Protein AF-A0A833HB29-F1 (afdb_monomer_lite)

Sequence (117 aa):
MKVRPETLAALEWPSLVALFADEARTDLGAAHFAALAPAADADELGRRRAGFEEAARLGTDGPLVPAFGESFAPLLARLESARPPLAGPEILALARLLTAGGEAIARVRGAEPPCPE

Foldseek 3Di:
DDDDPVNCVVVVVLVVLQVVLVVDLAVVSSVVSSPDDPDPDPVSVVVVVLVVVLLVLLCPVHHLAHRDPDHCPVVVVCVVVVPVPDDPVSVVSVVVRVVSVVSSVVSQCPDVVHRDD

Radius of gyration: 17.23 Å; chains: 1; bounding box: 43×35×40 Å

Structure (mmCIF, N/CA/C/O backbone):
data_AF-A0A833HB29-F1
#
_entry.id   AF-A0A833HB29-F1
#
loop_
_atom_site.group_PDB
_atom_site.id
_atom_site.type_symbol
_atom_site.label_atom_id
_atom_site.label_alt_id
_atom_site.label_comp_id
_atom_site.label_asym_id
_atom_site.label_entity_id
_atom_site.label_seq_id
_atom_site.pdbx_PDB_ins_code
_atom_site.Cartn_x
_atom_site.Cartn_y
_atom_site.Cartn_z
_atom_site.occupancy
_atom_site.B_iso_or_equiv
_atom_site.auth_seq_id
_atom_site.auth_comp_id
_atom_site.auth_asym_id
_atom_site.auth_atom_id
_atom_site.pdbx_PDB_model_num
ATOM 1 N N . MET A 1 1 ? 9.523 -2.726 -21.525 1.00 59.94 1 MET A N 1
ATOM 2 C CA . MET A 1 1 ? 9.779 -4.079 -22.078 1.00 59.94 1 MET A CA 1
ATOM 3 C C . MET A 1 1 ? 8.459 -4.824 -22.013 1.00 59.94 1 MET A C 1
ATOM 5 O O . MET A 1 1 ? 7.971 -5.021 -20.913 1.00 59.94 1 MET A O 1
ATOM 9 N N . LYS A 1 2 ? 7.830 -5.181 -23.139 1.00 71.12 2 LYS A N 1
ATOM 10 C CA . LYS A 1 2 ? 6.533 -5.877 -23.085 1.00 71.12 2 LYS A CA 1
ATOM 11 C C . LYS A 1 2 ? 6.751 -7.345 -22.720 1.00 71.12 2 LYS A C 1
ATOM 13 O O . LYS A 1 2 ? 7.229 -8.118 -23.548 1.00 71.12 2 LYS A O 1
ATOM 18 N N . VAL A 1 3 ? 6.422 -7.713 -21.483 1.00 82.31 3 VAL A N 1
ATOM 19 C CA . VAL A 1 3 ? 6.386 -9.116 -21.059 1.00 82.31 3 VAL A CA 1
ATOM 20 C C . VAL A 1 3 ? 5.173 -9.765 -21.714 1.00 82.31 3 VAL A C 1
ATOM 22 O O . VAL A 1 3 ? 4.058 -9.255 -21.611 1.00 82.31 3 VAL A O 1
ATOM 25 N N . ARG A 1 4 ? 5.398 -10.856 -22.446 1.00 89.56 4 ARG A N 1
ATOM 26 C CA . ARG A 1 4 ? 4.315 -11.566 -23.128 1.00 89.56 4 ARG A CA 1
ATOM 27 C C . ARG A 1 4 ? 3.471 -12.355 -22.114 1.00 89.56 4 ARG A C 1
ATOM 29 O O . ARG A 1 4 ? 4.039 -12.830 -21.126 1.00 89.56 4 ARG A O 1
ATOM 36 N N . PRO A 1 5 ? 2.159 -12.544 -22.342 1.00 88.88 5 PRO A N 1
ATOM 37 C CA . PRO A 1 5 ? 1.300 -13.306 -21.432 1.00 88.88 5 PRO A CA 1
ATOM 38 C C . PRO A 1 5 ? 1.811 -14.724 -21.150 1.00 88.88 5 PRO A C 1
ATOM 40 O O . PRO A 1 5 ? 1.743 -15.189 -20.016 1.00 88.88 5 PRO A O 1
ATOM 43 N N . GLU A 1 6 ? 2.403 -15.387 -22.145 1.00 93.19 6 GLU A N 1
ATOM 44 C CA . GLU A 1 6 ? 2.958 -16.738 -22.004 1.00 93.19 6 GLU A CA 1
ATOM 45 C C . GLU A 1 6 ? 4.166 -16.753 -21.062 1.00 93.19 6 GLU A C 1
ATOM 47 O O . GLU A 1 6 ? 4.373 -17.711 -20.325 1.00 93.19 6 GLU A O 1
ATOM 52 N N . THR A 1 7 ? 4.949 -15.669 -21.047 1.00 92.06 7 THR A N 1
ATOM 53 C CA . THR A 1 7 ? 6.057 -15.502 -20.102 1.00 92.06 7 THR A CA 1
ATOM 54 C C . THR A 1 7 ? 5.538 -15.335 -18.676 1.00 92.06 7 THR A C 1
ATOM 56 O O . THR A 1 7 ? 6.107 -15.920 -17.764 1.00 92.06 7 THR A O 1
ATOM 59 N N . LEU A 1 8 ? 4.443 -14.596 -18.471 1.00 92.25 8 LEU A N 1
ATOM 60 C CA . LEU A 1 8 ? 3.833 -14.458 -17.142 1.00 92.25 8 LEU A CA 1
ATOM 61 C C . LEU A 1 8 ? 3.236 -15.771 -16.642 1.00 92.25 8 LEU A C 1
ATOM 63 O O . LEU A 1 8 ? 3.387 -16.092 -15.467 1.00 92.25 8 LEU A O 1
ATOM 67 N N . ALA A 1 9 ? 2.608 -16.540 -17.532 1.00 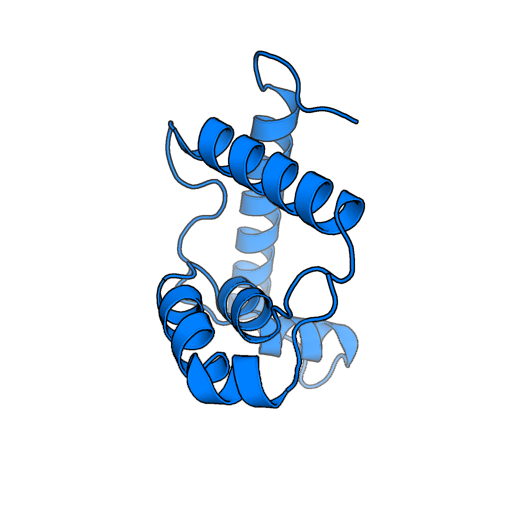92.06 9 ALA A N 1
ATOM 68 C CA . ALA A 1 9 ? 2.107 -17.869 -17.204 1.00 92.06 9 ALA A CA 1
ATOM 69 C C . ALA A 1 9 ? 3.250 -18.828 -16.836 1.00 92.06 9 ALA A C 1
ATOM 71 O O . ALA A 1 9 ? 3.164 -19.511 -15.823 1.00 92.06 9 ALA A O 1
ATOM 72 N N . ALA A 1 10 ? 4.342 -18.835 -17.609 1.00 94.50 10 ALA A N 1
ATOM 73 C CA . ALA A 1 10 ? 5.501 -19.691 -17.347 1.00 94.50 10 ALA A CA 1
ATOM 74 C C . ALA A 1 10 ? 6.243 -19.335 -16.046 1.00 94.50 10 ALA A C 1
ATOM 76 O O . ALA A 1 10 ? 6.867 -20.202 -15.444 1.00 94.50 10 ALA A O 1
ATOM 77 N N . LEU A 1 11 ? 6.185 -18.069 -15.625 1.00 92.12 11 LEU A N 1
ATOM 78 C CA . LEU A 1 11 ? 6.730 -17.597 -14.348 1.00 92.12 11 LEU A CA 1
ATOM 79 C C . LEU A 1 11 ? 5.756 -17.765 -13.176 1.00 92.12 11 LEU A C 1
ATOM 81 O O . LEU A 1 11 ? 6.080 -17.335 -12.073 1.00 92.12 11 LEU A O 1
ATOM 85 N N . GLU A 1 12 ? 4.560 -18.309 -13.420 1.00 94.88 12 GLU A N 1
ATOM 86 C CA . GLU A 1 12 ? 3.474 -18.369 -12.439 1.00 94.88 12 GLU A CA 1
ATOM 87 C C . GLU A 1 12 ? 3.246 -17.016 -11.749 1.00 94.88 12 GLU A C 1
ATOM 89 O O . GLU A 1 12 ? 3.110 -16.926 -10.530 1.00 94.88 12 GLU A O 1
ATOM 94 N N . TRP A 1 13 ? 3.225 -15.935 -12.539 1.00 93.00 13 TRP A N 1
ATOM 95 C CA . TRP A 1 13 ? 3.235 -14.565 -12.021 1.00 93.00 13 TRP A CA 1
ATOM 96 C C . TRP A 1 13 ? 2.205 -14.299 -10.909 1.00 93.00 13 TRP A C 1
ATOM 98 O O . TRP A 1 13 ? 2.603 -13.730 -9.894 1.00 93.00 13 TRP A O 1
ATOM 108 N N . PRO A 1 14 ? 0.926 -14.729 -11.023 1.00 91.81 14 PRO A N 1
ATOM 109 C CA . PRO A 1 14 ? -0.048 -14.555 -9.944 1.00 91.81 14 PRO A CA 1
ATOM 110 C C . PRO A 1 14 ? 0.381 -15.212 -8.624 1.00 91.81 14 PRO A C 1
ATOM 112 O O . PRO A 1 14 ? 0.218 -14.615 -7.565 1.00 91.81 14 PRO A O 1
ATOM 115 N N . SER A 1 15 ? 0.964 -16.411 -8.683 1.00 93.56 15 SER A N 1
ATOM 116 C CA . SER A 1 15 ? 1.478 -17.119 -7.506 1.00 93.56 15 SER A CA 1
ATOM 117 C C . SER A 1 15 ? 2.682 -16.390 -6.915 1.00 93.56 15 SER A C 1
ATOM 119 O O . SER A 1 15 ? 2.769 -16.226 -5.702 1.00 93.56 15 SER A O 1
ATOM 121 N N . LEU A 1 16 ? 3.583 -15.893 -7.768 1.00 91.94 16 LEU A N 1
ATOM 122 C CA . LEU A 1 16 ? 4.751 -15.132 -7.332 1.00 91.94 16 LEU A CA 1
ATOM 123 C C . LEU A 1 16 ? 4.349 -13.854 -6.585 1.00 91.94 16 LEU A C 1
ATOM 125 O O . LEU A 1 16 ? 4.872 -13.594 -5.506 1.00 91.94 16 LEU A O 1
ATOM 129 N N . VAL A 1 17 ? 3.418 -13.060 -7.125 1.00 93.88 17 VAL A N 1
ATOM 130 C CA . VAL A 1 17 ? 2.971 -11.828 -6.449 1.00 93.88 17 VAL A CA 1
ATOM 131 C C . VAL A 1 17 ? 2.158 -12.118 -5.190 1.00 93.88 17 VAL A C 1
ATOM 133 O O . VAL A 1 17 ? 2.242 -11.345 -4.239 1.00 93.88 17 VAL A O 1
ATOM 136 N N . ALA A 1 18 ? 1.430 -13.239 -5.142 1.00 93.75 18 ALA A N 1
ATOM 137 C CA . ALA A 1 18 ? 0.705 -13.661 -3.948 1.00 93.75 18 ALA A CA 1
ATOM 138 C C . ALA A 1 18 ? 1.646 -13.948 -2.766 1.00 93.75 18 ALA A C 1
ATOM 140 O O . ALA A 1 18 ? 1.318 -13.576 -1.644 1.00 93.75 18 ALA A O 1
ATOM 141 N N . LEU A 1 19 ? 2.834 -14.519 -3.014 1.00 94.12 19 LEU A N 1
ATOM 142 C CA . LEU A 1 19 ? 3.845 -14.720 -1.967 1.00 94.12 19 LEU A CA 1
ATOM 143 C C . LEU A 1 19 ? 4.286 -13.394 -1.334 1.00 94.12 19 LEU A C 1
ATOM 145 O O . LEU A 1 19 ? 4.409 -13.301 -0.120 1.00 94.12 19 LEU A O 1
ATOM 149 N N . PHE A 1 20 ? 4.487 -12.347 -2.137 1.00 91.12 20 PHE A N 1
ATOM 150 C CA . PHE A 1 20 ? 4.844 -11.026 -1.606 1.00 91.12 20 PHE A CA 1
ATOM 151 C C . PHE A 1 20 ? 3.658 -10.305 -0.959 1.00 91.12 20 PHE A C 1
ATOM 153 O O . PHE A 1 20 ? 3.849 -9.531 -0.024 1.00 91.12 20 PHE A O 1
ATOM 160 N N . ALA A 1 21 ? 2.440 -10.545 -1.447 1.00 93.88 21 ALA A N 1
ATOM 161 C CA . ALA A 1 21 ? 1.232 -9.999 -0.843 1.00 93.88 21 ALA A CA 1
ATOM 162 C C . ALA A 1 21 ? 0.994 -10.551 0.573 1.00 93.88 21 ALA A C 1
ATOM 164 O O . ALA A 1 21 ? 0.516 -9.804 1.421 1.00 93.88 21 ALA A O 1
ATOM 165 N N . ASP A 1 22 ? 1.362 -11.809 0.840 1.00 92.06 22 ASP A N 1
ATOM 166 C CA . ASP A 1 22 ? 1.249 -12.436 2.169 1.00 92.06 22 ASP A CA 1
ATOM 167 C C . ASP A 1 22 ? 2.194 -11.803 3.208 1.00 92.06 22 ASP A C 1
ATOM 169 O O . ASP A 1 22 ? 1.871 -11.701 4.387 1.00 92.06 22 ASP A O 1
ATOM 173 N N . GLU A 1 23 ? 3.330 -11.268 2.754 1.00 90.94 23 GLU A N 1
ATOM 174 C CA . GLU A 1 23 ? 4.288 -10.532 3.593 1.00 90.94 23 GLU A CA 1
ATOM 175 C C . GLU A 1 23 ? 3.863 -9.075 3.863 1.00 90.94 23 GLU A C 1
ATOM 177 O O . GLU A 1 23 ? 4.525 -8.333 4.603 1.00 90.94 23 GLU A O 1
ATOM 182 N N . ALA A 1 24 ? 2.768 -8.612 3.254 1.00 91.88 24 ALA A N 1
ATOM 183 C CA . ALA A 1 24 ? 2.304 -7.250 3.449 1.00 91.88 24 ALA A CA 1
ATOM 184 C C . ALA A 1 24 ? 1.737 -7.050 4.862 1.00 91.88 24 ALA A C 1
ATOM 186 O O . ALA A 1 24 ? 0.933 -7.819 5.376 1.00 91.88 24 ALA A O 1
ATOM 187 N N . ARG A 1 25 ? 2.099 -5.925 5.483 1.00 91.56 25 ARG A N 1
ATOM 188 C CA . ARG A 1 25 ? 1.669 -5.576 6.850 1.00 91.56 25 ARG A CA 1
ATOM 189 C C . ARG A 1 25 ? 0.206 -5.138 6.965 1.00 91.56 25 ARG A C 1
ATOM 191 O O . ARG A 1 25 ? -0.284 -4.958 8.080 1.00 91.56 25 ARG A O 1
ATOM 198 N N . THR A 1 26 ? -0.459 -4.913 5.834 1.00 93.12 26 THR A N 1
ATOM 199 C CA . THR A 1 26 ? -1.861 -4.492 5.739 1.00 93.12 26 THR A CA 1
ATOM 200 C C . THR A 1 26 ? -2.535 -5.164 4.553 1.00 93.12 26 THR A C 1
ATOM 202 O O . THR A 1 26 ? -1.890 -5.465 3.548 1.00 93.12 26 THR A O 1
ATOM 205 N N . ASP A 1 27 ? -3.855 -5.320 4.630 1.00 94.50 27 ASP A N 1
ATOM 206 C CA . ASP A 1 27 ? -4.681 -5.814 3.525 1.00 94.50 27 ASP A CA 1
ATOM 207 C C . ASP A 1 27 ? -4.635 -4.890 2.296 1.00 94.50 27 ASP A C 1
ATOM 209 O O . ASP A 1 27 ? -4.660 -5.361 1.161 1.00 94.50 27 ASP A O 1
ATOM 213 N N . LEU A 1 28 ? -4.490 -3.578 2.505 1.00 93.31 28 LEU A N 1
ATOM 214 C CA . LEU A 1 28 ? -4.266 -2.607 1.428 1.00 93.31 28 LEU A CA 1
ATOM 215 C C . LEU A 1 28 ? -2.924 -2.829 0.718 1.00 93.31 28 LEU A C 1
ATOM 217 O O . LEU A 1 28 ? -2.858 -2.772 -0.510 1.00 93.31 28 LEU A O 1
ATOM 221 N N . GLY A 1 29 ? -1.859 -3.104 1.478 1.00 92.88 29 GLY A N 1
ATOM 222 C CA . GLY A 1 29 ? -0.552 -3.454 0.926 1.00 92.88 29 GLY A CA 1
ATOM 223 C C . GLY A 1 29 ? -0.604 -4.774 0.158 1.00 92.88 29 GLY A C 1
ATOM 224 O O . GLY A 1 29 ? -0.121 -4.838 -0.971 1.00 92.88 29 GLY A O 1
ATOM 225 N N . ALA A 1 30 ? -1.262 -5.792 0.720 1.00 94.62 30 ALA A N 1
ATOM 226 C CA . ALA A 1 30 ? -1.453 -7.086 0.068 1.00 94.62 3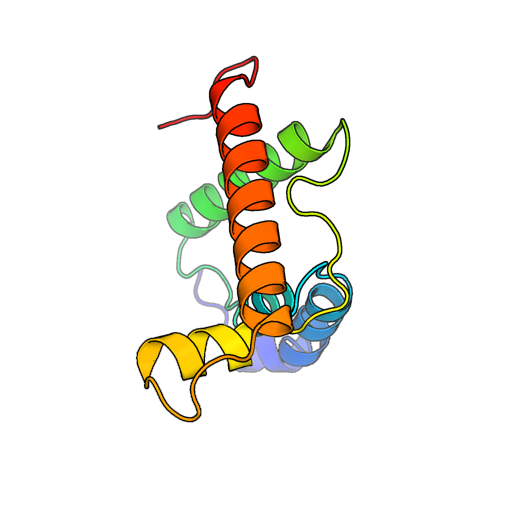0 ALA A CA 1
ATOM 227 C C . ALA A 1 30 ? -2.193 -6.931 -1.269 1.00 94.62 30 ALA A C 1
ATOM 229 O O . ALA A 1 30 ? -1.745 -7.441 -2.295 1.00 94.62 30 ALA A O 1
ATOM 230 N N . ALA A 1 31 ? -3.282 -6.155 -1.284 1.00 93.75 31 ALA A N 1
ATOM 231 C CA . ALA A 1 31 ? -4.034 -5.857 -2.499 1.00 93.75 31 ALA A CA 1
ATOM 232 C C . ALA A 1 31 ? -3.186 -5.109 -3.542 1.00 93.75 31 ALA A C 1
ATOM 234 O O . ALA A 1 31 ? -3.270 -5.414 -4.732 1.00 93.75 31 ALA A O 1
ATOM 235 N N . HIS A 1 32 ? -2.338 -4.168 -3.109 1.00 92.56 32 HIS A N 1
ATOM 236 C CA . HIS A 1 32 ? -1.415 -3.471 -4.004 1.00 92.56 32 HIS A CA 1
ATOM 237 C C . HIS A 1 32 ? -0.414 -4.436 -4.656 1.00 92.56 32 HIS A C 1
ATOM 239 O O . HIS A 1 32 ? -0.257 -4.407 -5.875 1.00 92.56 32 HIS A O 1
ATOM 245 N N . PHE A 1 33 ? 0.213 -5.323 -3.873 1.00 92.38 33 PHE A N 1
ATOM 246 C CA . PHE A 1 33 ? 1.133 -6.340 -4.393 1.00 92.38 33 PHE A CA 1
ATOM 247 C C . PHE A 1 33 ? 0.437 -7.324 -5.337 1.00 92.38 33 PHE A C 1
ATOM 249 O O . PHE A 1 33 ? 0.954 -7.598 -6.417 1.00 92.38 33 PHE A O 1
ATOM 256 N N . ALA A 1 34 ? -0.759 -7.799 -4.983 1.00 92.56 34 ALA A N 1
ATOM 257 C CA . ALA A 1 34 ? -1.536 -8.713 -5.818 1.00 92.56 34 ALA A CA 1
ATOM 258 C C . ALA A 1 34 ? -1.923 -8.098 -7.177 1.00 92.56 34 ALA A C 1
ATOM 260 O O . ALA A 1 34 ? -2.055 -8.812 -8.170 1.00 92.56 34 ALA A O 1
ATOM 261 N N . ALA A 1 35 ? -2.078 -6.773 -7.237 1.00 91.62 35 ALA A N 1
ATOM 262 C CA . ALA A 1 35 ? -2.376 -6.037 -8.461 1.00 91.62 35 ALA A CA 1
ATOM 263 C C . ALA A 1 35 ? -1.126 -5.661 -9.284 1.00 91.62 35 ALA A C 1
ATOM 265 O O . ALA A 1 35 ? -1.263 -5.051 -10.349 1.00 91.62 35 ALA A O 1
ATOM 266 N N . LEU A 1 36 ? 0.091 -5.996 -8.830 1.00 91.31 36 LEU A N 1
ATOM 267 C CA . LEU A 1 36 ? 1.311 -5.643 -9.553 1.00 91.31 36 LEU A CA 1
ATOM 268 C C . LEU A 1 36 ? 1.385 -6.359 -10.904 1.00 91.31 36 LEU A C 1
ATOM 270 O O . LEU A 1 36 ? 1.498 -7.581 -11.006 1.00 91.31 36 LEU A O 1
ATOM 274 N N . ALA A 1 37 ? 1.428 -5.553 -11.960 1.00 90.94 37 ALA A N 1
ATOM 275 C CA . ALA A 1 37 ? 1.845 -5.972 -13.288 1.00 90.94 37 ALA A CA 1
ATOM 276 C C . ALA A 1 37 ? 3.321 -5.601 -13.522 1.00 90.94 37 ALA A C 1
ATOM 278 O O . ALA A 1 37 ? 3.810 -4.636 -12.916 1.00 90.94 37 ALA A O 1
ATOM 279 N N . PRO A 1 38 ? 4.039 -6.299 -14.421 1.00 90.94 38 PRO A N 1
ATOM 280 C CA . PRO A 1 38 ? 5.351 -5.852 -14.881 1.00 90.94 38 PRO A CA 1
ATOM 281 C C . PRO A 1 38 ? 5.318 -4.397 -15.363 1.00 90.94 38 PRO A C 1
ATOM 283 O O . PRO A 1 38 ? 4.326 -3.959 -15.945 1.00 90.94 38 PRO A O 1
ATOM 286 N N . ALA A 1 39 ? 6.409 -3.660 -15.151 1.00 92.06 39 ALA A N 1
ATOM 287 C CA . ALA A 1 39 ? 6.536 -2.295 -15.658 1.00 92.06 39 ALA A CA 1
ATOM 288 C C . ALA A 1 39 ? 6.421 -2.264 -17.195 1.00 92.06 39 ALA A C 1
ATOM 290 O O . ALA A 1 39 ? 7.023 -3.085 -17.897 1.00 92.06 39 ALA A O 1
ATOM 291 N N . ALA A 1 40 ? 5.666 -1.303 -17.721 1.00 91.19 40 ALA A N 1
ATOM 292 C CA . ALA A 1 40 ? 5.421 -1.129 -19.146 1.00 91.19 40 ALA A CA 1
ATOM 293 C C . ALA A 1 40 ? 6.709 -0.755 -19.900 1.00 91.19 40 ALA A C 1
ATOM 295 O O . ALA A 1 40 ? 7.000 -1.281 -20.986 1.00 91.19 40 ALA A O 1
ATOM 296 N N . ASP A 1 41 ? 7.534 0.097 -19.293 1.00 92.19 41 ASP A N 1
ATOM 297 C CA . ASP A 1 41 ? 8.767 0.631 -19.865 1.00 92.19 41 ASP A CA 1
ATOM 298 C C . ASP A 1 41 ? 9.891 0.797 -18.824 1.00 92.19 41 ASP A C 1
ATOM 300 O O . ASP A 1 41 ? 9.755 0.444 -17.651 1.00 92.19 41 ASP A O 1
ATOM 304 N N . ALA A 1 42 ? 11.057 1.229 -19.308 1.00 93.31 42 ALA A N 1
ATOM 305 C CA . ALA A 1 42 ? 12.246 1.399 -18.482 1.00 93.31 42 ALA A CA 1
ATOM 306 C C . ALA A 1 42 ? 12.100 2.562 -17.490 1.00 93.31 42 ALA A C 1
ATOM 308 O O . ALA A 1 42 ? 12.628 2.470 -16.383 1.00 93.31 42 ALA A O 1
ATOM 309 N N . ASP A 1 43 ? 11.355 3.608 -17.850 1.00 94.50 43 ASP A N 1
ATOM 310 C CA . ASP A 1 43 ? 11.162 4.779 -16.996 1.00 94.50 43 ASP A CA 1
ATOM 311 C C . ASP A 1 43 ? 10.246 4.437 -15.821 1.00 94.50 43 ASP A C 1
ATOM 313 O O . ASP A 1 43 ? 10.516 4.807 -14.680 1.00 94.50 43 ASP A O 1
ATOM 317 N N . GLU A 1 44 ? 9.178 3.679 -16.069 1.00 94.19 44 GLU A N 1
ATOM 318 C CA . GLU A 1 44 ? 8.321 3.141 -15.022 1.00 94.19 44 GLU A CA 1
ATOM 319 C C . GLU A 1 44 ? 9.091 2.200 -14.096 1.00 94.19 44 GLU A C 1
ATOM 321 O O . GLU A 1 44 ? 8.973 2.318 -12.875 1.00 94.19 44 GLU A O 1
ATOM 326 N N . LEU A 1 45 ? 9.903 1.296 -14.652 1.00 93.75 45 LEU A N 1
ATOM 327 C CA . LEU A 1 45 ? 10.760 0.431 -13.845 1.00 93.75 45 LEU A CA 1
ATOM 328 C C . LEU A 1 45 ? 11.716 1.260 -12.977 1.00 93.75 45 LEU A C 1
ATOM 330 O O . LEU A 1 45 ? 11.858 0.971 -11.791 1.00 93.75 45 LEU A O 1
ATOM 334 N N . GLY A 1 46 ? 12.324 2.300 -13.551 1.00 95.38 46 GLY A N 1
ATOM 335 C CA . GLY A 1 46 ? 13.193 3.236 -12.845 1.00 95.38 46 GLY A CA 1
ATOM 336 C C . GLY A 1 46 ? 12.481 3.927 -11.683 1.00 95.38 46 GLY A C 1
ATOM 337 O O . GLY A 1 46 ? 12.983 3.892 -10.563 1.00 95.38 46 GLY A O 1
ATOM 338 N N . ARG A 1 47 ? 11.273 4.467 -11.906 1.00 94.25 47 ARG A N 1
ATOM 339 C CA . ARG A 1 47 ? 10.463 5.107 -10.851 1.00 94.25 47 ARG A CA 1
ATOM 340 C C . ARG A 1 47 ? 10.095 4.137 -9.732 1.00 94.25 47 ARG A C 1
ATOM 342 O O . ARG A 1 47 ? 10.263 4.464 -8.561 1.00 94.25 47 ARG A O 1
ATOM 349 N N . ARG A 1 48 ? 9.619 2.934 -10.077 1.00 93.81 48 ARG A N 1
ATOM 350 C CA . ARG A 1 48 ? 9.256 1.908 -9.083 1.00 93.81 48 ARG A CA 1
ATOM 351 C C . ARG A 1 48 ? 10.471 1.468 -8.267 1.00 93.81 48 ARG A C 1
ATOM 353 O O . ARG A 1 48 ? 10.368 1.324 -7.053 1.00 93.81 48 ARG A O 1
ATOM 360 N N . ARG A 1 49 ? 11.620 1.286 -8.923 1.00 94.75 49 ARG A N 1
ATOM 361 C CA . ARG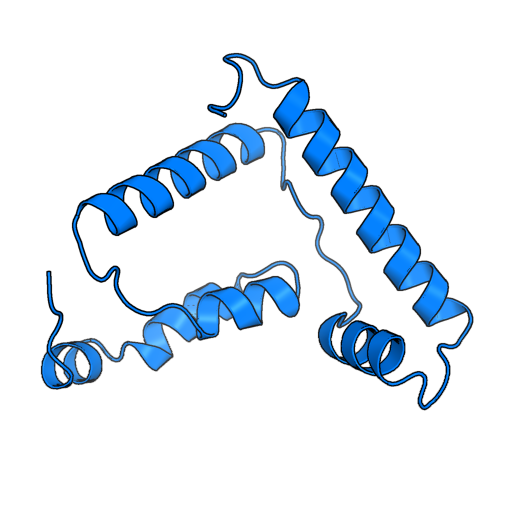 A 1 49 ? 12.877 0.916 -8.268 1.00 94.75 49 ARG A CA 1
ATOM 362 C C . ARG A 1 49 ? 13.364 2.004 -7.317 1.00 94.75 49 ARG A C 1
ATOM 364 O O . ARG A 1 49 ? 13.661 1.682 -6.176 1.00 94.75 49 ARG A O 1
ATOM 371 N N . ALA A 1 50 ? 13.377 3.261 -7.757 1.00 94.12 50 ALA A N 1
ATOM 372 C CA . ALA A 1 50 ? 13.742 4.389 -6.906 1.00 94.12 50 ALA A CA 1
ATOM 373 C C . ALA A 1 50 ? 12.822 4.478 -5.677 1.00 94.12 50 ALA A C 1
ATOM 375 O O . ALA A 1 50 ? 13.307 4.596 -4.558 1.00 94.12 50 ALA A O 1
ATOM 376 N N . GLY A 1 51 ? 11.504 4.323 -5.862 1.00 92.19 51 GLY A N 1
ATOM 377 C CA . GLY A 1 51 ? 10.551 4.294 -4.749 1.00 92.19 51 GLY A CA 1
ATOM 378 C C . GLY A 1 51 ? 10.790 3.139 -3.768 1.00 92.19 51 GLY A C 1
ATOM 379 O O . GLY A 1 51 ? 10.687 3.333 -2.560 1.00 92.19 51 GLY A O 1
ATOM 380 N N . PHE A 1 52 ? 11.149 1.950 -4.261 1.00 91.00 52 PHE A N 1
ATOM 381 C CA . PHE A 1 52 ? 11.503 0.815 -3.404 1.00 91.00 52 PHE A CA 1
ATOM 382 C C . PHE A 1 52 ? 12.813 1.042 -2.642 1.00 91.00 52 PHE A C 1
ATOM 384 O O . PHE A 1 52 ? 12.862 0.792 -1.442 1.00 91.00 52 PHE A O 1
ATOM 391 N N . GLU A 1 53 ? 13.864 1.508 -3.318 1.00 93.75 53 GLU A N 1
ATOM 392 C CA . GLU A 1 53 ? 15.163 1.800 -2.697 1.00 93.75 53 GLU A CA 1
ATOM 393 C C . GLU A 1 53 ? 15.011 2.865 -1.603 1.00 93.75 53 GLU A C 1
ATOM 395 O O . GLU A 1 53 ? 15.567 2.726 -0.513 1.00 93.75 53 GLU A O 1
ATOM 400 N N . GLU A 1 54 ? 14.168 3.865 -1.853 1.00 92.56 54 GLU A N 1
ATOM 401 C CA . GLU A 1 54 ? 13.824 4.901 -0.888 1.00 92.56 54 GLU A CA 1
ATOM 402 C C . GLU A 1 54 ? 13.034 4.342 0.308 1.00 92.56 54 GLU A C 1
ATOM 404 O O . GLU A 1 54 ? 13.400 4.559 1.462 1.00 92.56 54 GLU A O 1
ATOM 409 N N . ALA A 1 55 ? 11.998 3.535 0.061 1.00 90.69 55 ALA A N 1
ATOM 410 C CA . ALA A 1 55 ? 11.242 2.880 1.128 1.00 90.69 55 ALA A CA 1
ATOM 411 C C . ALA A 1 55 ? 12.114 1.929 1.969 1.00 90.69 55 ALA A C 1
ATOM 413 O O . ALA A 1 55 ? 11.957 1.869 3.189 1.00 90.69 55 ALA A O 1
ATOM 414 N N . ALA A 1 56 ? 13.050 1.213 1.339 1.00 91.19 56 ALA A N 1
ATOM 415 C CA . ALA A 1 56 ? 14.001 0.338 2.018 1.00 91.19 56 ALA A CA 1
ATOM 416 C C . ALA A 1 56 ? 14.952 1.139 2.917 1.00 91.19 56 ALA A C 1
ATOM 418 O O . ALA A 1 56 ? 15.155 0.773 4.074 1.00 91.19 56 ALA A O 1
ATOM 419 N N . ARG A 1 57 ? 15.469 2.270 2.421 1.00 93.31 57 ARG A N 1
ATOM 420 C CA . ARG A 1 57 ? 16.309 3.197 3.190 1.00 93.31 57 ARG A CA 1
ATOM 421 C C . ARG A 1 57 ? 15.571 3.757 4.405 1.00 93.31 57 ARG A C 1
ATOM 423 O O . ARG A 1 57 ? 16.102 3.730 5.513 1.00 93.31 57 ARG A O 1
ATOM 430 N N . LEU A 1 58 ? 14.338 4.220 4.230 1.00 92.12 58 LEU A N 1
ATOM 431 C CA . LEU A 1 58 ? 13.530 4.758 5.330 1.00 92.12 58 LEU A CA 1
ATOM 432 C C . LEU A 1 58 ? 13.050 3.677 6.312 1.00 92.12 58 LEU A C 1
ATOM 434 O O . LEU A 1 58 ? 12.686 3.986 7.447 1.00 92.12 58 LEU A O 1
ATOM 438 N N . GLY A 1 59 ? 13.042 2.416 5.875 1.00 89.88 59 GLY A N 1
ATOM 439 C CA . GLY A 1 59 ? 12.693 1.249 6.678 1.00 89.88 59 GLY A CA 1
ATOM 440 C C . GLY A 1 59 ? 13.815 0.734 7.587 1.00 89.88 59 GLY A C 1
ATOM 441 O O . GLY A 1 59 ? 13.574 -0.195 8.358 1.00 89.88 59 GLY A O 1
ATOM 442 N N . THR A 1 60 ? 15.025 1.303 7.511 1.00 89.44 60 THR A N 1
ATOM 443 C CA . THR A 1 60 ? 16.203 0.810 8.255 1.00 89.44 60 THR A CA 1
ATOM 444 C C . THR A 1 60 ? 16.002 0.870 9.773 1.00 89.44 60 THR A C 1
ATOM 446 O O . THR A 1 60 ? 16.372 -0.065 10.479 1.00 89.44 60 THR A O 1
ATOM 449 N N . ASP A 1 61 ? 15.331 1.914 10.266 1.00 85.50 61 ASP A N 1
ATOM 450 C CA . ASP A 1 61 ? 15.023 2.106 11.694 1.00 85.50 61 ASP A CA 1
ATOM 451 C C . ASP A 1 61 ? 13.707 1.433 12.124 1.00 85.50 61 ASP A C 1
ATOM 453 O O . ASP A 1 61 ? 13.186 1.660 13.218 1.00 85.50 61 ASP A O 1
ATOM 457 N N . GLY A 1 62 ? 13.142 0.605 11.246 1.00 89.50 62 GLY A N 1
ATOM 458 C CA . GLY A 1 62 ? 11.880 -0.083 11.448 1.00 89.50 62 GLY A CA 1
ATOM 459 C C . GLY A 1 62 ? 10.851 0.233 10.363 1.00 89.50 62 GLY A C 1
ATOM 460 O O . GLY A 1 62 ? 11.024 1.134 9.541 1.00 89.50 62 GLY A O 1
ATOM 461 N N . PRO A 1 63 ? 9.739 -0.516 10.350 1.00 89.00 63 PRO A N 1
ATOM 462 C CA . PRO A 1 63 ? 8.742 -0.413 9.296 1.00 89.00 63 PRO A CA 1
ATOM 463 C C . PRO A 1 63 ? 8.126 0.992 9.222 1.00 89.00 63 PRO A C 1
ATOM 465 O O . PRO A 1 63 ? 7.834 1.620 10.243 1.00 89.00 63 PRO A O 1
ATOM 468 N N . LEU A 1 64 ? 7.891 1.467 7.995 1.00 87.88 64 LEU A N 1
ATOM 469 C CA . LEU A 1 64 ? 7.163 2.715 7.731 1.00 87.88 64 LEU A CA 1
ATOM 470 C C . LEU A 1 64 ? 5.686 2.621 8.112 1.00 87.88 64 LEU A C 1
ATOM 472 O O . LEU A 1 64 ? 5.097 3.591 8.575 1.00 87.88 64 LEU A O 1
ATOM 476 N N . VAL A 1 65 ? 5.098 1.444 7.908 1.00 88.69 65 VAL A N 1
ATOM 477 C CA . VAL A 1 65 ? 3.706 1.149 8.235 1.00 88.69 65 VAL A CA 1
ATOM 478 C C . VAL A 1 65 ? 3.708 -0.002 9.240 1.00 88.69 65 VAL A C 1
ATOM 480 O O . VAL A 1 65 ? 4.278 -1.057 8.941 1.00 88.69 65 VAL A O 1
ATOM 483 N N . PRO A 1 66 ? 3.123 0.164 10.437 1.00 90.06 66 PRO A N 1
ATOM 484 C CA . PRO A 1 66 ? 3.045 -0.919 11.406 1.00 90.06 66 PRO A CA 1
ATOM 485 C C . PRO A 1 66 ? 2.124 -2.036 10.900 1.00 90.06 66 PRO A C 1
ATOM 487 O O . PRO A 1 66 ? 1.331 -1.846 9.981 1.00 90.06 66 PRO A O 1
ATOM 490 N N . ALA A 1 67 ? 2.235 -3.218 11.506 1.00 90.50 67 ALA A N 1
ATOM 491 C CA . ALA A 1 67 ? 1.236 -4.258 11.289 1.00 90.50 67 ALA A CA 1
ATOM 492 C C . ALA A 1 67 ? -0.056 -3.873 12.018 1.00 90.50 67 ALA A C 1
ATOM 494 O O . ALA A 1 67 ? -0.013 -3.423 13.168 1.00 90.50 67 ALA A O 1
ATOM 495 N N . PHE A 1 68 ? -1.188 -4.067 11.353 1.00 89.25 68 PHE A N 1
ATOM 496 C CA . PHE A 1 68 ? -2.511 -3.865 11.933 1.00 89.25 68 PHE A CA 1
ATOM 497 C C . PHE A 1 68 ? -3.229 -5.210 12.042 1.00 89.25 68 PHE A C 1
ATOM 499 O O . PHE A 1 68 ? -2.995 -6.109 11.239 1.00 89.25 68 PHE A O 1
ATOM 506 N N . GLY A 1 69 ? -4.081 -5.361 13.057 1.00 86.44 69 GLY A N 1
ATOM 507 C CA . GLY A 1 69 ? -4.934 -6.550 13.191 1.00 86.44 69 GLY A CA 1
ATOM 508 C C . GLY A 1 69 ? -6.245 -6.412 12.413 1.00 86.44 69 GLY A C 1
ATOM 509 O O . GLY A 1 69 ? -7.009 -7.365 12.293 1.00 86.44 69 GLY A O 1
ATOM 510 N N . GLU A 1 70 ? -6.521 -5.207 11.924 1.00 90.88 70 GLU A N 1
ATOM 511 C CA . GLU A 1 70 ? -7.741 -4.805 11.252 1.00 90.88 70 GLU A CA 1
ATOM 512 C C . GLU A 1 70 ? -7.564 -4.804 9.724 1.00 90.88 70 GLU A C 1
ATOM 514 O O . GLU A 1 70 ? -6.524 -4.402 9.206 1.00 90.88 70 GLU A O 1
ATOM 519 N N . SER A 1 71 ? -8.608 -5.208 8.993 1.00 93.25 71 SER A N 1
ATOM 520 C CA . SER A 1 71 ? -8.685 -5.050 7.534 1.00 93.25 71 SER A CA 1
ATOM 521 C C . SER A 1 71 ? -9.308 -3.694 7.206 1.00 93.25 71 SER A C 1
ATOM 523 O O . SER A 1 71 ? -10.433 -3.403 7.619 1.00 93.25 71 SER A O 1
ATOM 525 N N . PHE A 1 72 ? -8.578 -2.849 6.480 1.00 94.81 72 PHE A N 1
ATOM 526 C CA . PHE A 1 72 ? -8.995 -1.485 6.170 1.00 94.81 72 PHE A CA 1
ATOM 527 C C . PHE A 1 72 ? -9.769 -1.359 4.864 1.00 94.81 72 PHE A C 1
ATOM 529 O O . PHE A 1 72 ? -10.602 -0.459 4.763 1.00 94.81 72 PHE A O 1
ATOM 536 N N . ALA A 1 73 ? -9.559 -2.238 3.880 1.00 93.62 73 ALA A N 1
ATOM 537 C CA . ALA A 1 73 ? -10.251 -2.149 2.593 1.00 93.62 73 ALA A CA 1
ATOM 538 C C . ALA A 1 73 ? -11.790 -2.135 2.739 1.00 93.62 73 ALA A C 1
ATOM 540 O O . ALA A 1 73 ? -12.433 -1.254 2.161 1.00 93.62 73 ALA A O 1
ATOM 541 N N . PRO A 1 74 ? -12.413 -2.999 3.570 1.00 93.69 74 PRO A N 1
ATOM 542 C CA . PRO A 1 74 ? -13.857 -2.951 3.800 1.00 93.69 74 PRO A CA 1
ATOM 543 C C . PRO A 1 74 ? -14.307 -1.680 4.533 1.00 93.69 74 PRO A C 1
ATOM 545 O O . PRO A 1 74 ? -15.411 -1.188 4.294 1.00 93.69 74 PRO A O 1
ATOM 548 N N . LEU A 1 75 ? -13.470 -1.140 5.426 1.00 94.81 75 LEU A N 1
ATOM 549 C CA . LEU A 1 75 ? -13.773 0.088 6.165 1.00 94.81 75 LEU A CA 1
ATOM 550 C C . LEU A 1 75 ? -13.749 1.308 5.242 1.00 94.81 75 LEU A C 1
ATOM 552 O O . LEU A 1 75 ? -14.647 2.143 5.327 1.00 94.81 75 LEU A O 1
ATOM 556 N N . LEU A 1 76 ? -12.776 1.381 4.329 1.00 93.44 76 LEU A N 1
ATOM 557 C CA . LEU A 1 76 ? -12.689 2.436 3.319 1.00 93.44 76 LEU A CA 1
ATOM 558 C C . LEU A 1 76 ? -13.884 2.390 2.357 1.00 93.44 76 LEU A C 1
ATOM 560 O O . LEU A 1 76 ? -14.542 3.408 2.162 1.00 93.44 76 LEU A O 1
ATOM 564 N N . ALA A 1 77 ? -14.258 1.207 1.858 1.00 93.31 77 ALA A N 1
ATOM 565 C CA . ALA A 1 77 ? -15.440 1.055 1.001 1.00 93.31 77 ALA A CA 1
ATOM 566 C C . ALA A 1 77 ? -16.747 1.481 1.707 1.00 93.31 77 ALA A C 1
ATOM 568 O O . ALA A 1 77 ? -17.657 2.057 1.100 1.00 93.31 77 ALA A O 1
ATOM 569 N N . ARG A 1 78 ? -16.857 1.227 3.017 1.00 94.88 78 ARG A N 1
ATOM 570 C CA . ARG A 1 78 ? -17.993 1.682 3.838 1.00 94.88 78 ARG A CA 1
ATOM 571 C C . ARG A 1 78 ? -17.961 3.174 4.129 1.00 94.88 78 ARG A C 1
ATOM 573 O O . ARG A 1 78 ? -19.025 3.782 4.209 1.00 94.88 78 ARG A O 1
ATOM 580 N N . LEU A 1 79 ? -16.776 3.759 4.274 1.00 92.75 79 LEU A N 1
ATOM 581 C CA . LEU A 1 79 ? -16.614 5.201 4.427 1.00 92.75 79 LEU A CA 1
ATOM 582 C C . LEU A 1 79 ? -17.091 5.934 3.164 1.00 92.75 79 LEU A C 1
ATOM 584 O O . LEU A 1 79 ? -17.834 6.904 3.275 1.00 92.75 79 LEU A O 1
ATOM 588 N N . GLU A 1 80 ? -16.740 5.426 1.979 1.00 93.12 80 GLU A N 1
ATOM 589 C CA . GLU A 1 80 ? -17.167 5.981 0.685 1.00 93.12 80 GLU A CA 1
ATOM 590 C C . GLU A 1 80 ? -18.673 5.827 0.439 1.00 93.12 80 GLU A C 1
ATOM 592 O O . GLU A 1 80 ? -19.343 6.765 0.008 1.00 93.12 80 GLU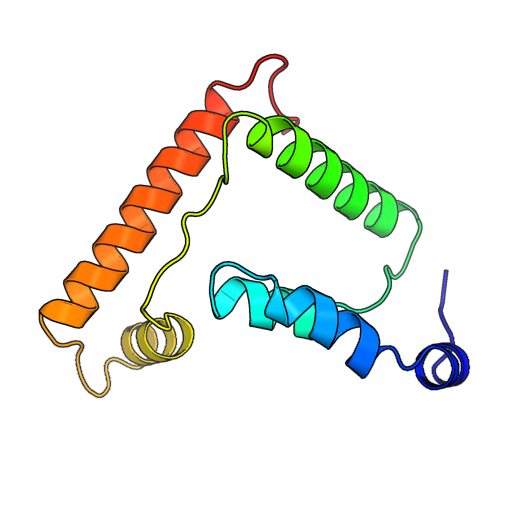 A O 1
ATOM 597 N N . SER A 1 81 ? -19.230 4.648 0.727 1.00 93.81 81 SER A N 1
ATOM 598 C CA . SER A 1 81 ? -20.655 4.359 0.503 1.00 93.81 81 SER A CA 1
ATOM 599 C C . SER A 1 81 ? -21.581 4.860 1.619 1.00 93.81 81 SER A C 1
ATOM 601 O O . SER A 1 81 ? -22.805 4.857 1.455 1.00 93.81 81 SER A O 1
ATOM 603 N N . ALA A 1 82 ? -21.016 5.251 2.766 1.00 89.50 82 ALA A N 1
ATOM 604 C CA . ALA A 1 82 ? -21.706 5.570 4.016 1.00 89.50 82 ALA A CA 1
ATOM 605 C C . ALA A 1 82 ? -22.661 4.465 4.527 1.00 89.50 82 ALA A C 1
ATOM 607 O O . ALA A 1 82 ? -23.573 4.749 5.314 1.00 89.50 82 ALA A O 1
ATOM 608 N N . ARG A 1 83 ? -22.507 3.204 4.077 1.00 90.44 83 ARG A N 1
ATOM 609 C CA . ARG A 1 83 ? -23.440 2.103 4.385 1.00 90.44 83 ARG A CA 1
ATOM 610 C C . ARG A 1 83 ? -22.749 0.734 4.540 1.00 90.44 83 ARG A C 1
ATOM 612 O O . ARG A 1 83 ? -22.096 0.285 3.606 1.00 90.44 83 ARG A O 1
ATOM 619 N N . PRO A 1 84 ? -22.983 0.006 5.653 1.00 91.12 84 PRO A N 1
ATOM 620 C CA . PRO A 1 84 ? -23.515 0.514 6.920 1.00 91.12 84 PRO A CA 1
ATOM 621 C C . PRO A 1 84 ? -22.529 1.514 7.552 1.00 91.12 84 PRO A C 1
ATOM 623 O O . PRO A 1 84 ? -21.324 1.413 7.292 1.00 91.12 84 PRO A O 1
ATOM 626 N N . PRO A 1 85 ? -23.005 2.459 8.387 1.00 92.88 85 PRO A N 1
ATOM 627 C CA . PRO A 1 85 ? -22.131 3.419 9.055 1.00 92.88 85 PRO A CA 1
ATOM 628 C C . PRO A 1 85 ? -21.075 2.701 9.896 1.00 92.88 85 PRO A C 1
ATOM 630 O O . PRO A 1 85 ? -21.300 1.585 10.370 1.00 92.88 85 PRO A O 1
ATOM 633 N N . LEU A 1 86 ? -19.916 3.334 10.059 1.00 94.88 86 LEU A N 1
ATOM 634 C CA . LEU A 1 86 ? -18.826 2.791 10.863 1.00 94.88 86 LEU A CA 1
ATOM 635 C C . LEU A 1 86 ? -19.178 2.822 12.354 1.00 94.88 86 LEU A C 1
ATOM 637 O O . LEU A 1 86 ? -19.722 3.805 12.860 1.00 94.88 86 LEU A O 1
ATOM 641 N N . ALA A 1 87 ? -18.848 1.748 13.061 1.00 94.81 87 ALA A N 1
ATOM 642 C CA . ALA A 1 87 ? -18.945 1.665 14.508 1.00 94.81 87 ALA A CA 1
ATOM 643 C C . ALA A 1 87 ? -17.753 2.365 15.183 1.00 94.81 87 ALA A C 1
ATOM 645 O O . ALA A 1 87 ? -16.696 2.553 14.582 1.00 94.81 87 ALA A O 1
ATOM 646 N N . GLY A 1 88 ? -17.892 2.697 16.470 1.00 95.75 88 GLY A N 1
ATOM 647 C CA . GLY A 1 88 ? -16.837 3.358 17.253 1.00 95.75 88 GLY A CA 1
ATOM 648 C C . GLY A 1 88 ? -15.447 2.706 17.133 1.00 95.75 88 GLY A C 1
ATOM 649 O O . GLY A 1 88 ? -14.494 3.410 16.806 1.00 95.75 88 GLY A O 1
ATOM 650 N N . PRO A 1 89 ? -15.303 1.378 17.320 1.00 95.00 89 PRO A N 1
ATOM 651 C CA . PRO A 1 89 ? -14.013 0.700 17.159 1.00 95.00 89 PRO A CA 1
ATOM 652 C C . PRO A 1 89 ? -13.418 0.813 15.748 1.00 95.00 89 PRO A C 1
ATOM 654 O O . PRO A 1 89 ? -12.208 0.950 15.600 1.00 95.00 89 PRO A O 1
ATOM 657 N N . GLU A 1 90 ? -14.257 0.809 14.712 1.00 95.12 90 GLU A N 1
ATOM 658 C CA . GLU A 1 90 ? -13.824 0.930 13.314 1.00 95.12 90 GLU A CA 1
ATOM 659 C C . GLU A 1 90 ? -13.314 2.346 13.015 1.00 95.12 90 GLU A C 1
ATOM 661 O O . GLU A 1 90 ? -12.308 2.521 12.331 1.00 95.12 90 GLU A O 1
ATOM 666 N N . ILE A 1 91 ? -13.959 3.363 13.597 1.00 94.62 91 ILE A N 1
ATOM 667 C CA . ILE A 1 91 ? -13.496 4.755 13.535 1.00 94.62 91 ILE A CA 1
ATOM 668 C C . ILE A 1 91 ? -12.126 4.890 14.214 1.00 94.62 91 ILE A C 1
ATOM 670 O O . ILE A 1 91 ? -11.233 5.540 13.674 1.00 94.62 91 ILE A O 1
ATOM 674 N N . LEU A 1 92 ? -11.929 4.247 15.370 1.00 95.12 92 LEU A N 1
ATOM 675 C CA . LEU A 1 92 ? -10.635 4.245 16.058 1.00 95.12 92 LEU A CA 1
ATOM 676 C C . LEU A 1 92 ? -9.549 3.524 15.249 1.00 95.12 92 LEU A C 1
ATOM 678 O O . LEU A 1 92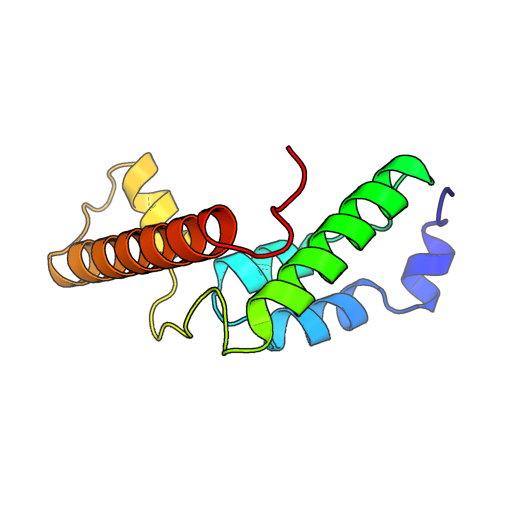 ? -8.411 3.991 15.216 1.00 95.12 92 LEU A O 1
ATOM 682 N N . ALA A 1 93 ? -9.883 2.425 14.568 1.00 93.25 93 ALA A N 1
ATOM 683 C CA . ALA A 1 93 ? -8.952 1.739 13.676 1.00 93.25 93 ALA A CA 1
ATOM 684 C C . ALA A 1 93 ? -8.497 2.659 12.530 1.00 93.25 93 ALA A C 1
ATOM 686 O O . ALA A 1 93 ? -7.297 2.792 12.287 1.00 93.25 93 ALA A O 1
ATOM 687 N N . LEU A 1 94 ? -9.429 3.368 11.884 1.00 93.44 94 LEU A N 1
ATOM 688 C CA . LEU A 1 94 ? -9.092 4.359 10.855 1.00 93.44 94 LEU A CA 1
ATOM 689 C C . LEU A 1 94 ? -8.257 5.517 11.415 1.00 93.44 94 LEU A C 1
ATOM 691 O O . LEU A 1 94 ? -7.307 5.950 10.768 1.00 93.44 94 LEU A O 1
ATOM 695 N N . ALA A 1 95 ? -8.551 5.990 12.628 1.00 94.44 95 ALA A N 1
ATOM 696 C CA . ALA A 1 95 ? -7.743 7.020 13.276 1.00 94.44 95 ALA A CA 1
ATOM 697 C C . ALA A 1 95 ? -6.291 6.555 13.493 1.00 94.44 95 ALA A C 1
ATOM 699 O O . ALA A 1 95 ? -5.364 7.310 13.211 1.00 94.44 95 ALA A O 1
ATOM 700 N N . ARG A 1 96 ? -6.076 5.298 13.906 1.00 93.81 96 ARG A N 1
ATOM 701 C CA . ARG A 1 96 ? -4.729 4.711 14.036 1.00 93.81 96 ARG A CA 1
ATOM 702 C C . ARG A 1 96 ? -4.003 4.626 12.694 1.00 93.81 96 ARG A C 1
ATOM 704 O O . ARG A 1 96 ? -2.809 4.914 12.643 1.00 93.81 96 ARG A O 1
ATOM 711 N N . LEU A 1 97 ? -4.709 4.270 11.618 1.00 93.06 97 LEU A N 1
ATOM 712 C CA . LEU A 1 97 ? -4.146 4.281 10.265 1.00 93.06 97 LEU A CA 1
ATOM 713 C C . LEU A 1 97 ? -3.696 5.694 9.859 1.00 93.06 97 LEU A C 1
ATOM 715 O O . LEU A 1 97 ? -2.592 5.862 9.345 1.00 93.06 97 LEU A O 1
ATOM 719 N N . LEU A 1 98 ? -4.512 6.716 10.141 1.00 93.56 98 LEU A N 1
ATOM 720 C CA . LEU A 1 98 ? -4.165 8.116 9.877 1.00 93.56 98 LEU A CA 1
ATOM 721 C C . LEU A 1 98 ? -2.947 8.575 10.690 1.00 93.56 98 LEU A C 1
ATOM 723 O O . LEU A 1 98 ? -2.068 9.239 10.143 1.00 93.56 98 LEU A O 1
ATOM 727 N N . THR A 1 99 ? -2.859 8.196 11.969 1.00 94.81 99 THR A N 1
ATOM 728 C CA . THR A 1 99 ? -1.686 8.483 12.809 1.00 94.81 99 THR A CA 1
ATOM 729 C C . THR A 1 99 ? -0.420 7.857 12.230 1.00 94.81 99 THR A C 1
ATOM 731 O O . THR A 1 99 ? 0.569 8.565 12.052 1.00 94.81 99 THR A O 1
ATOM 734 N N . ALA A 1 100 ? -0.465 6.577 11.849 1.00 92.75 100 ALA A N 1
ATOM 735 C CA . ALA A 1 100 ? 0.669 5.906 11.215 1.00 92.75 100 ALA A CA 1
ATOM 736 C C . ALA A 1 100 ? 1.080 6.584 9.894 1.00 92.75 100 ALA A C 1
ATOM 738 O O . ALA A 1 100 ? 2.267 6.746 9.621 1.00 92.75 100 ALA A O 1
ATOM 739 N N . GLY A 1 101 ? 0.110 7.048 9.097 1.00 92.31 101 GLY A N 1
ATOM 740 C CA . GLY A 1 101 ? 0.383 7.845 7.900 1.00 92.31 101 GLY A CA 1
ATOM 741 C C . GLY A 1 101 ? 1.112 9.156 8.216 1.00 92.31 101 GLY A C 1
ATOM 742 O O . GLY A 1 101 ? 2.073 9.508 7.534 1.00 92.31 101 GLY A O 1
ATOM 743 N N . GLY A 1 102 ? 0.707 9.855 9.279 1.00 94.00 102 GLY A N 1
ATOM 744 C CA . GLY A 1 102 ? 1.386 11.062 9.757 1.00 94.00 102 GLY A CA 1
ATOM 745 C C . GLY A 1 102 ? 2.833 10.806 10.189 1.00 94.00 102 GLY A C 1
ATOM 746 O O . GLY A 1 102 ? 3.724 11.573 9.825 1.00 94.00 102 GLY A O 1
ATOM 747 N N . GLU A 1 103 ? 3.083 9.710 10.905 1.00 93.12 103 GLU A N 1
ATOM 748 C CA . GLU A 1 103 ? 4.432 9.290 11.309 1.00 93.12 103 GLU A CA 1
ATOM 749 C C . GLU A 1 103 ? 5.313 8.944 10.102 1.00 93.12 103 GLU A C 1
ATOM 751 O O . GLU A 1 103 ? 6.464 9.380 10.031 1.00 93.12 103 GLU A O 1
ATOM 756 N N . ALA A 1 104 ? 4.768 8.224 9.116 1.00 91.62 104 ALA A N 1
ATOM 757 C CA . ALA A 1 104 ? 5.473 7.916 7.876 1.00 91.62 104 ALA A CA 1
ATOM 758 C C . ALA A 1 104 ? 5.830 9.194 7.096 1.00 91.62 104 ALA A C 1
ATOM 760 O O . ALA A 1 104 ? 6.972 9.354 6.668 1.00 91.62 104 ALA A O 1
ATOM 761 N N . ILE A 1 105 ? 4.893 10.144 6.972 1.00 92.62 105 ILE A N 1
ATOM 762 C CA . ILE A 1 105 ? 5.135 11.447 6.329 1.00 92.62 105 ILE A CA 1
ATOM 763 C C . ILE A 1 105 ? 6.223 12.231 7.067 1.00 92.62 105 ILE A C 1
ATOM 765 O O . ILE A 1 105 ? 7.101 12.813 6.428 1.00 92.62 105 ILE A O 1
ATOM 769 N N . ALA A 1 106 ? 6.184 12.257 8.401 1.00 92.44 106 ALA A N 1
ATOM 770 C CA . ALA A 1 106 ? 7.210 12.913 9.202 1.00 92.44 106 ALA A CA 1
ATOM 771 C C . ALA A 1 106 ? 8.593 12.287 8.965 1.00 92.44 106 ALA A C 1
ATOM 773 O O . ALA A 1 106 ? 9.565 13.021 8.800 1.00 92.44 106 ALA A O 1
ATOM 774 N N . ARG A 1 107 ? 8.676 10.953 8.865 1.00 91.25 107 ARG A N 1
ATOM 775 C CA . ARG A 1 107 ? 9.933 10.247 8.580 1.00 91.25 107 ARG A CA 1
ATOM 776 C C . ARG A 1 107 ? 10.473 10.552 7.185 1.00 91.25 107 ARG A C 1
ATOM 778 O O . ARG A 1 107 ? 11.654 10.840 7.055 1.00 91.25 107 ARG A O 1
ATOM 785 N N . VAL A 1 108 ? 9.612 10.563 6.167 1.00 91.56 108 VAL A N 1
ATOM 786 C CA . VAL A 1 108 ? 9.977 10.948 4.790 1.00 91.56 108 VAL A CA 1
ATOM 787 C C . VAL A 1 108 ? 10.509 12.384 4.748 1.00 91.56 108 VAL A C 1
ATOM 789 O O . VAL A 1 108 ? 11.538 12.644 4.134 1.00 91.56 108 VAL A O 1
ATOM 792 N N . ARG A 1 109 ? 9.837 13.326 5.421 1.00 92.31 109 ARG A N 1
ATOM 793 C CA . ARG A 1 109 ? 10.243 14.743 5.445 1.00 92.31 109 ARG A CA 1
ATOM 794 C C . ARG A 1 109 ? 11.516 15.002 6.246 1.00 92.31 109 ARG A C 1
ATOM 796 O O . ARG A 1 109 ? 12.220 15.959 5.951 1.00 92.31 109 ARG A O 1
ATOM 803 N N . GLY A 1 110 ? 11.774 14.193 7.268 1.00 92.25 110 GLY A N 1
ATOM 804 C CA . GLY A 1 110 ? 12.967 14.281 8.108 1.00 92.25 110 GLY A CA 1
ATOM 805 C C . GLY A 1 110 ? 14.147 13.443 7.613 1.00 92.25 110 GLY A C 1
ATOM 806 O O . GLY A 1 110 ? 15.1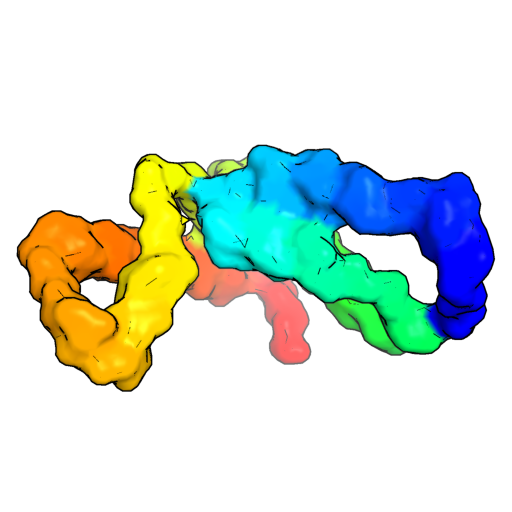25 13.318 8.342 1.00 92.25 110 GLY A O 1
ATOM 807 N N . ALA A 1 111 ? 14.054 12.823 6.435 1.00 91.69 111 ALA A N 1
ATOM 808 C CA . ALA A 1 111 ? 15.080 11.920 5.938 1.00 91.69 111 ALA A CA 1
ATOM 809 C C . ALA A 1 111 ? 16.369 12.658 5.546 1.00 91.69 111 ALA A C 1
ATOM 811 O O . ALA A 1 111 ? 16.327 13.692 4.880 1.00 91.69 111 ALA A O 1
ATOM 812 N N . GLU A 1 112 ? 17.520 12.071 5.886 1.00 89.50 112 GLU A N 1
ATOM 813 C CA . GLU A 1 112 ? 18.840 12.534 5.448 1.00 89.50 112 GLU A CA 1
ATOM 814 C C . GLU A 1 112 ? 19.566 11.410 4.681 1.00 89.50 112 GLU A C 1
ATOM 816 O O . GLU A 1 112 ? 19.767 10.327 5.237 1.00 89.50 112 GLU A O 1
ATOM 821 N N . PRO A 1 113 ? 19.931 11.607 3.396 1.00 89.06 113 PRO A N 1
ATOM 822 C CA . PRO A 1 113 ? 19.583 12.749 2.539 1.00 89.06 113 PRO A CA 1
ATOM 823 C C . PRO A 1 113 ? 18.061 12.874 2.298 1.00 89.06 113 PRO A C 1
ATOM 825 O O . PRO A 1 113 ? 17.333 11.895 2.512 1.00 89.06 113 PRO A O 1
ATOM 828 N N . PRO A 1 114 ? 17.578 14.057 1.861 1.00 91.00 114 PRO A N 1
ATOM 829 C CA . PRO A 1 114 ? 16.160 14.279 1.600 1.00 91.00 114 PRO A CA 1
ATOM 830 C C . PRO A 1 114 ? 15.658 13.372 0.478 1.00 91.00 114 PRO A C 1
ATOM 832 O O . PRO A 1 114 ? 16.369 13.110 -0.495 1.00 91.00 114 PRO A O 1
ATOM 835 N N . CYS A 1 115 ? 14.416 12.913 0.618 1.00 87.94 115 CYS A N 1
ATOM 836 C CA . CYS A 1 115 ? 13.727 12.178 -0.434 1.00 87.94 115 CYS A CA 1
ATOM 837 C C . CYS A 1 115 ? 13.544 13.079 -1.671 1.00 87.94 115 CYS A C 1
ATOM 839 O O . CYS A 1 115 ? 13.280 14.273 -1.509 1.00 87.94 115 CYS A O 1
ATOM 841 N N . PRO A 1 116 ? 13.667 12.536 -2.892 1.00 83.62 116 PRO A N 1
ATOM 842 C CA . PRO A 1 116 ? 13.400 13.289 -4.116 1.00 83.62 116 PRO A CA 1
ATOM 843 C C . PRO A 1 116 ? 11.930 13.745 -4.194 1.00 83.62 116 PRO A C 1
ATOM 845 O O . PRO A 1 116 ? 11.042 13.036 -3.714 1.00 83.62 116 PRO A O 1
ATOM 848 N N . GLU A 1 117 ? 11.699 14.925 -4.787 1.00 73.56 117 GLU A N 1
ATOM 849 C CA . GLU A 1 117 ? 10.358 15.492 -5.046 1.00 73.56 117 GLU A CA 1
ATOM 850 C C . GLU A 1 117 ? 9.611 14.789 -6.190 1.00 73.56 117 GLU A C 1
ATOM 852 O O . GLU A 1 117 ? 10.262 14.403 -7.191 1.00 73.56 117 GLU A O 1
#

Secondary structure (DSSP, 8-state):
----HHHHHHTTHHHHHHHHHHT-SSHHHHHHHHTPPPPSSHHHHHHHHHHHHHHHHHTTTS-SS---SS--HHHHHHHHH--SPPPHHHHHHHHHHHHHHHHHHHHHHT-SSPPP-

pLDDT: mean 91.61, std 4.53, range [59.94, 95.75]

=== Feature glossary ===
Feature key, reading from the visual/contextual features back to the raw sequence:

Rendered structure images. Structure images are PyMOL renders from six orthogonal camera directions. Cartoon representation draws helices as coils and strands as arrows; sticks shows the backbone as bonds; surface shows the solvent-excluded envelope. Rainbow coloring maps sequence position to hue (blue→red, N→C); chain coloring assigns a distinct color per polypeptide.

Contact-map, Ramachandran, and PAE plots. Three diagnostic plots accompany the record. The Cα contact map visualizes the tertiary structure as a 2D adjacency matrix (8 Å cutoff, sequence-local contacts suppressed). The Ramachandran plot shows the distribution of backbone (φ, ψ) torsions, with points in the α and β basins reflecting secondary structure content. The PAE plot shows AlphaFold's inter-residue confidence as a color matrix.

InterPro / GO / CATH / organism. The annotation block draws on four external resources. InterPro: which protein families and domains the sequence belongs to. GO: standardized terms for what the protein does, what process it participates in, and where in the cell it acts. CATH: which structural fold it has in the CATH hierarchy. Organism: the species of origin.

Nearest PDB structures. Structural nearest neighbors (via Foldseek easy-search vs the PDB). Reported per hit: target PDB id, E-value, and alignment TM-score. A TM-score above ~0.5 is the conventional threshold for 'same fold'.

Predicted aligned error. Predicted aligned error is AlphaFold's pairwise confidence. Unlike pLDDT (per-residue), PAE is per-residue-pair and captures whether two parts of the structure are correctly placed relative to each other. Units are ångströms of expected positional error.

Solvent-accessible surface area. SASA measures how much of the protein is reachable by solvent. It is computed by rolling a water-sized probe over the atomic surface and summing the exposed area (Å²). Per-residue SASA distinguishes core (buried, low SASA) from surface (exposed, high SASA) residues; total SASA is a whole-molecule size measure.

B-factor. Crystallographic B-factors measure how much each atom's electron density is smeared out, in Å². They rise in mobile loops and surface residues and fall in the buried interior. In AlphaFold models this column is repurposed to hold pLDDT instead.

pLDDT. For AlphaFold models, the B-factor field carries pLDDT — the model's own estimate of local accuracy on a 0–100 scale. Regions with pLDDT<50 should be treated as essentially unmodeled; they often correspond to intrinsically disordered segments.

Backbone torsions (φ/ψ). φ (phi) and ψ (psi) are the two rotatable backbone dihedrals per residue: φ is the C(i-1)–N–Cα–C torsion, ψ is the N–Cα–C–N(i+1) torsion, both in degrees on (−180°, 180°]. α-helical residues cluster near (−60°, −45°); β-strand residues near (−120°, +130°). A Ramachandran plot is simply a scatter of (φ, ψ) for every residue.

Radius of gyration, Cα contacts, bounding box. Radius of gyration (Rg) is the root-mean-square distance of Cα atoms from their centroid — a single number for overall size and compactness. A globular domain of N residues has Rg ≈ 2.2·N^0.38 Å; an extended or disordered chain has a much larger Rg. The Cα contact count is the number of residue pairs whose Cα atoms are within 8 Å and are more than four positions apart in sequence — a standard proxy for tertiary packing density. The bounding box is the smallest axis-aligned box enclosing all Cα atoms.

Secondary structure (3-state, P-SEA). Three-state secondary structure (P-SEA) collapses the eight DSSP classes into helix (a), strand (b), and coil (c). P-SEA assigns these from Cα geometry alone — distances and angles — without requiring backbone oxygens, so it works on any Cα trace.

Secondary structure (8-state, DSSP). Secondary structure is the local, repeating backbone conformation. DSSP classifies it into eight states by reading the hydrogen-bond network: three helix types (H, G, I), two β types (E, B), two non-regular types (T, S), and unstructured coil (-).

Foldseek 3Di. The Foldseek 3Di string encodes local tertiary geometry as a 20-letter alphabet — one character per residue — derived from the relative positions of nearby Cα atoms. Unlike the amino-acid sequence, 3Di is a direct function of the 3D structure, so two proteins with the same fold have similar 3Di strings even at low sequence identity.

mmCIF coordinates. Structure coordinates are given as an mmCIF _atom_site loop: one row per atom with element, residue name, chain id, sequence number, and x/y/z position in Å. Only the four main-chain atoms per residue are included here; side chains are omitted to keep the record compact.

Sequence. This is the polypeptide sequence — one letter per residue, N-terminus first. Length ranges from a few dozen residues for small domains to over a thousand for large multi-domain proteins.